Protein AF-A0A3M3YAR7-F1 (afdb_monomer)

Nearest PDB structures (foldseek):
  6g26-assembly1_D  TM=7.952E-01  e=5.381E-01  Burkholderia pseudomallei K96243

InterPro domains:
  IPR031807 HicB-like antitoxin of toxin-antitoxin system [PF15919] (1-56)
  IPR035069 Antitoxin HicB/UPF0150 [SSF143100] (1-28)

Radius of gyration: 13.89 Å; Cα contacts (8 Å, |Δi|>4): 24; chains: 1; bounding box: 33×19×36 Å

Foldseek 3Di:
DVVVQVVLVVVLQVCLVVVHDDDDDDDVVVVCPDPVQPPHDDDDDDDDSVVSVPPPPD

pLDDT: mean 90.01, std 12.45, range [42.03, 97.44]

Structure (mmCIF, N/CA/C/O backbone):
data_AF-A0A3M3YAR7-F1
#
_entry.id   AF-A0A3M3YAR7-F1
#
loop_
_atom_site.group_PDB
_atom_site.id
_atom_site.type_symbol
_atom_site.label_atom_id
_atom_site.label_alt_id
_atom_site.label_comp_id
_atom_site.label_asym_id
_atom_site.label_entity_id
_atom_site.label_seq_id
_atom_site.pdbx_PDB_ins_code
_atom_site.Cartn_x
_atom_site.Cartn_y
_atom_site.Cartn_z
_atom_site.occupancy
_atom_site.B_iso_or_equiv
_atom_site.auth_seq_id
_atom_site.auth_comp_id
_atom_site.auth_asym_id
_atom_site.auth_atom_id
_atom_site.pdbx_PDB_model_num
ATOM 1 N N . MET A 1 1 ? 12.609 -7.116 0.593 1.00 77.25 1 MET A N 1
ATOM 2 C CA . MET A 1 1 ? 11.159 -7.017 0.879 1.00 77.25 1 MET A CA 1
ATOM 3 C C . MET A 1 1 ? 10.850 -6.594 2.312 1.00 77.25 1 MET A C 1
ATOM 5 O O . ME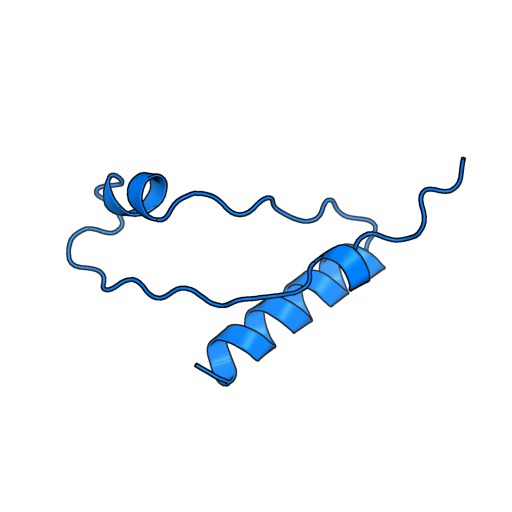T A 1 1 ? 9.843 -5.928 2.484 1.00 77.25 1 MET A O 1
ATOM 9 N N . ALA A 1 2 ? 11.699 -6.895 3.309 1.00 87.44 2 ALA A N 1
ATOM 10 C CA . ALA A 1 2 ? 11.501 -6.444 4.697 1.00 87.44 2 ALA A CA 1
ATOM 11 C C . ALA A 1 2 ? 11.331 -4.915 4.823 1.00 87.44 2 ALA A C 1
ATOM 13 O O . ALA A 1 2 ? 10.295 -4.467 5.288 1.00 87.44 2 ALA A O 1
ATOM 14 N N . MET A 1 3 ? 12.251 -4.126 4.252 1.00 95.12 3 MET A N 1
ATOM 15 C CA . MET A 1 3 ? 12.169 -2.655 4.301 1.00 95.12 3 MET A CA 1
ATOM 16 C C . MET A 1 3 ? 10.870 -2.083 3.703 1.00 95.12 3 MET A C 1
ATOM 18 O O . MET A 1 3 ? 10.306 -1.137 4.235 1.00 95.12 3 MET A O 1
ATOM 22 N N . ALA A 1 4 ? 10.383 -2.654 2.593 1.00 95.06 4 ALA A N 1
ATOM 23 C CA . ALA A 1 4 ? 9.145 -2.201 1.952 1.00 95.06 4 ALA A CA 1
ATOM 24 C C . ALA A 1 4 ? 7.918 -2.528 2.812 1.00 95.06 4 ALA A C 1
ATOM 26 O O . ALA A 1 4 ? 7.027 -1.698 2.944 1.00 95.06 4 ALA A O 1
ATOM 27 N N . ARG A 1 5 ? 7.895 -3.719 3.424 1.00 95.69 5 ARG A N 1
ATOM 28 C CA . ARG A 1 5 ? 6.860 -4.111 4.384 1.00 95.69 5 ARG A CA 1
ATOM 29 C C . ARG A 1 5 ? 6.824 -3.157 5.575 1.00 95.69 5 ARG A C 1
ATOM 31 O O . ARG A 1 5 ? 5.767 -2.613 5.855 1.00 95.69 5 ARG A O 1
ATOM 38 N N . GLU A 1 6 ? 7.965 -2.944 6.226 1.00 96.50 6 GLU A N 1
ATOM 39 C CA . GLU A 1 6 ? 8.075 -2.095 7.420 1.00 96.50 6 GLU A CA 1
ATOM 40 C C . GLU A 1 6 ? 7.639 -0.657 7.131 1.00 96.50 6 GLU A C 1
ATOM 42 O O . GLU A 1 6 ? 6.886 -0.071 7.903 1.00 96.50 6 GLU A O 1
ATOM 47 N N . ALA A 1 7 ? 8.046 -0.105 5.983 1.00 97.06 7 ALA A N 1
ATOM 48 C CA . ALA A 1 7 ? 7.630 1.231 5.571 1.00 97.06 7 ALA A CA 1
ATOM 49 C C . ALA A 1 7 ? 6.110 1.333 5.359 1.00 97.06 7 ALA A C 1
ATOM 51 O O . ALA A 1 7 ? 5.502 2.324 5.762 1.00 97.06 7 ALA A O 1
ATOM 52 N N . ILE A 1 8 ? 5.487 0.319 4.744 1.00 96.12 8 ILE A N 1
ATOM 53 C CA . ILE A 1 8 ? 4.032 0.306 4.556 1.00 96.12 8 ILE A CA 1
ATOM 54 C C . ILE A 1 8 ? 3.327 0.163 5.910 1.00 96.12 8 ILE A C 1
ATOM 56 O O . ILE A 1 8 ? 2.431 0.946 6.201 1.00 96.12 8 ILE A O 1
ATOM 60 N N . GLU A 1 9 ? 3.738 -0.789 6.749 1.00 96.06 9 GLU A N 1
ATOM 61 C CA . GLU A 1 9 ? 3.135 -1.030 8.067 1.00 96.06 9 GLU A CA 1
ATOM 62 C C . GLU A 1 9 ? 3.240 0.205 8.980 1.00 96.06 9 GLU A C 1
ATOM 64 O O . GLU A 1 9 ? 2.239 0.590 9.582 1.00 96.06 9 GLU A O 1
ATOM 69 N N . GLY A 1 10 ? 4.394 0.883 9.009 1.00 96.12 10 GLY A N 1
ATOM 70 C CA . GLY A 1 10 ? 4.572 2.124 9.770 1.00 96.12 10 GLY A CA 1
ATOM 71 C C . GLY A 1 10 ? 3.734 3.288 9.234 1.00 96.12 10 GLY A C 1
ATOM 72 O O . GLY A 1 10 ? 3.188 4.070 10.006 1.00 96.12 10 GLY A O 1
ATOM 73 N N . HIS A 1 11 ? 3.559 3.394 7.912 1.00 96.56 11 HIS A N 1
ATOM 74 C CA . HIS A 1 11 ? 2.657 4.401 7.350 1.00 96.56 11 HIS A CA 1
ATOM 75 C C . HIS A 1 11 ? 1.190 4.132 7.717 1.00 96.56 11 HIS A C 1
ATOM 77 O O . HIS A 1 11 ? 0.463 5.063 8.063 1.00 96.56 11 HIS A O 1
ATOM 83 N N . LEU A 1 12 ? 0.755 2.869 7.669 1.00 96.25 12 LEU A N 1
ATOM 84 C CA . LEU A 1 12 ? -0.598 2.473 8.065 1.00 96.25 12 LEU A CA 1
ATOM 85 C C . LEU A 1 12 ? -0.869 2.733 9.554 1.00 96.25 12 LEU A C 1
ATOM 87 O O . LEU A 1 12 ? -1.991 3.095 9.905 1.00 96.25 12 LEU A O 1
ATOM 91 N N . GLU A 1 13 ? 0.144 2.584 10.409 1.00 95.62 13 GLU A N 1
ATOM 92 C CA . GLU A 1 13 ? 0.064 2.911 11.836 1.00 95.62 13 GLU A CA 1
ATOM 93 C C . GLU A 1 13 ? -0.186 4.407 12.058 1.00 95.62 13 GLU A C 1
ATOM 95 O O . GLU A 1 13 ? -1.172 4.758 12.702 1.00 95.62 13 GLU A O 1
ATOM 100 N N . ILE A 1 14 ? 0.600 5.279 11.417 1.00 96.00 14 ILE A N 1
ATOM 101 C CA . ILE A 1 14 ? 0.406 6.740 11.478 1.00 96.00 14 ILE A CA 1
ATOM 102 C C . ILE A 1 14 ? -1.004 7.126 11.010 1.00 96.00 14 ILE A C 1
ATOM 104 O O . ILE A 1 14 ? -1.701 7.886 11.678 1.00 96.00 14 ILE A O 1
ATOM 108 N N . LEU A 1 15 ? -1.470 6.565 9.886 1.00 95.50 15 LEU A N 1
ATOM 109 C CA . LEU A 1 15 ? -2.819 6.844 9.384 1.00 95.50 15 LEU A CA 1
ATOM 110 C C . LEU A 1 15 ? -3.908 6.423 10.380 1.00 95.50 15 LEU A C 1
ATOM 112 O O . LEU A 1 15 ? -4.902 7.134 10.529 1.00 95.50 15 LEU A O 1
ATOM 116 N N . ALA A 1 16 ? -3.735 5.284 11.052 1.00 93.56 16 ALA A N 1
ATOM 117 C CA . ALA A 1 16 ? -4.681 4.809 12.054 1.00 93.56 16 ALA A CA 1
ATOM 118 C C . ALA A 1 16 ? -4.686 5.693 13.312 1.00 93.56 16 ALA A C 1
ATOM 120 O O . ALA A 1 16 ? -5.764 5.995 13.830 1.00 93.56 16 ALA A O 1
ATOM 121 N N . GLU A 1 17 ? -3.512 6.127 13.778 1.00 93.88 17 GLU A N 1
ATOM 122 C CA . GLU A 1 17 ? -3.360 7.058 14.906 1.00 93.88 17 GLU A CA 1
ATOM 123 C C . GLU A 1 17 ? -4.018 8.413 14.618 1.00 93.88 17 GLU A C 1
ATOM 125 O O . GLU A 1 17 ? -4.742 8.944 15.465 1.00 93.88 17 GLU A O 1
ATOM 130 N N . ASP A 1 18 ? -3.863 8.912 13.392 1.00 94.12 18 ASP A N 1
ATOM 131 C CA . ASP A 1 18 ? -4.458 10.168 12.930 1.00 94.12 18 ASP A CA 1
ATOM 132 C C . ASP A 1 18 ? -5.966 10.054 12.624 1.00 94.12 18 ASP A C 1
ATOM 134 O O . ASP A 1 18 ? -6.611 11.042 12.262 1.00 94.12 18 ASP A O 1
ATOM 138 N N . GLY A 1 19 ? -6.554 8.853 12.721 1.00 91.94 19 GLY A N 1
ATOM 139 C CA . GLY A 1 19 ? -7.945 8.595 12.332 1.00 91.94 19 GLY A CA 1
ATOM 140 C C . GLY A 1 19 ? -8.212 8.797 10.835 1.00 91.94 19 GLY A C 1
ATOM 141 O O . GLY A 1 19 ? -9.360 8.990 10.423 1.00 91.94 19 GLY A O 1
ATOM 142 N N . SER A 1 20 ? -7.157 8.770 10.023 1.00 92.88 20 SER A N 1
ATOM 143 C CA . SER A 1 20 ? -7.214 8.930 8.575 1.00 92.88 20 SER A CA 1
ATOM 144 C C . SER A 1 20 ? -7.661 7.637 7.883 1.00 92.88 20 SER A C 1
ATOM 146 O O . SER A 1 20 ? -7.472 6.534 8.404 1.00 92.88 20 SER A O 1
ATOM 148 N N . PRO A 1 21 ? -8.274 7.730 6.690 1.00 91.50 21 PRO A N 1
ATOM 149 C CA . PRO A 1 21 ? -8.713 6.548 5.964 1.00 91.50 21 PRO A CA 1
ATOM 150 C C . PRO A 1 21 ? -7.520 5.705 5.500 1.00 91.50 21 PRO A C 1
ATOM 152 O O . PRO A 1 21 ? -6.586 6.205 4.876 1.00 91.50 21 PRO A O 1
ATOM 155 N N . ILE A 1 22 ? -7.601 4.398 5.745 1.00 93.25 22 ILE A N 1
ATOM 156 C CA . ILE A 1 22 ? -6.623 3.429 5.249 1.00 93.25 22 ILE A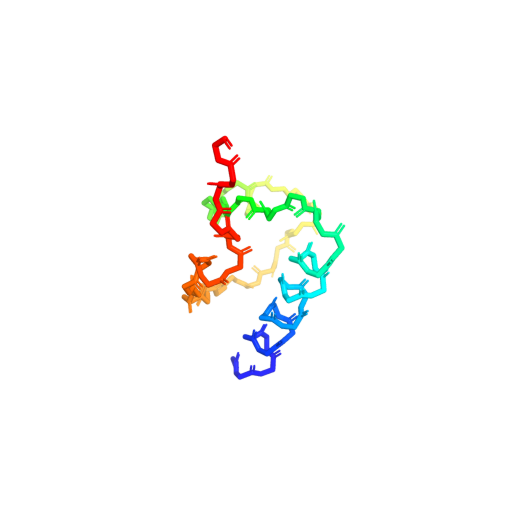 CA 1
ATOM 157 C C . ILE A 1 22 ? -6.804 3.252 3.731 1.00 93.25 22 ILE A C 1
ATOM 159 O O . ILE A 1 22 ? -7.927 2.990 3.282 1.00 93.25 22 ILE A O 1
ATOM 163 N N . PRO A 1 23 ? -5.736 3.389 2.919 1.00 92.75 23 PRO A N 1
ATOM 164 C CA . PRO A 1 23 ? -5.833 3.259 1.471 1.00 92.75 23 PRO A CA 1
ATOM 165 C C . PRO A 1 23 ? -6.206 1.834 1.049 1.00 92.75 23 PRO A C 1
ATOM 167 O O . PRO A 1 23 ? -5.783 0.845 1.646 1.00 92.75 23 PRO A O 1
ATOM 170 N N . ILE A 1 24 ? -6.985 1.729 -0.029 1.00 91.19 24 ILE A N 1
ATOM 171 C CA . ILE A 1 24 ? -7.415 0.448 -0.596 1.00 91.19 24 ILE A CA 1
ATOM 172 C C . ILE A 1 24 ? -6.401 0.006 -1.651 1.00 91.19 24 ILE A C 1
ATOM 174 O O . ILE A 1 24 ? -6.160 0.718 -2.628 1.00 91.19 24 ILE A O 1
ATOM 178 N N . ALA A 1 25 ? -5.839 -1.189 -1.471 1.00 93.31 25 ALA A N 1
ATOM 179 C CA . ALA A 1 25 ? -4.935 -1.788 -2.442 1.00 93.31 25 ALA A CA 1
ATOM 180 C C . ALA A 1 25 ? -5.640 -2.032 -3.788 1.00 93.31 25 ALA A C 1
ATOM 182 O O . ALA A 1 25 ? -6.790 -2.472 -3.844 1.00 93.31 25 ALA A O 1
ATOM 183 N N . GLN A 1 26 ? -4.923 -1.774 -4.879 1.00 93.81 26 GLN A N 1
ATOM 184 C CA . GLN A 1 26 ? -5.399 -1.983 -6.244 1.00 93.81 26 GLN A CA 1
ATOM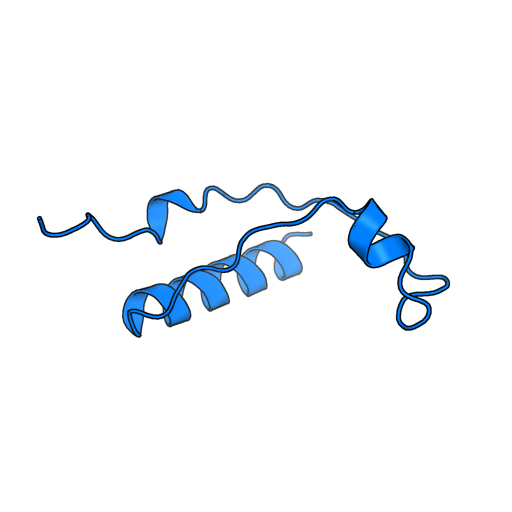 185 C C . GLN A 1 26 ? -4.653 -3.141 -6.909 1.00 93.81 26 GLN A C 1
ATOM 187 O O . GLN A 1 26 ? -3.592 -3.582 -6.464 1.00 93.81 26 GLN A O 1
ATOM 192 N N . LYS A 1 27 ? -5.208 -3.643 -8.015 1.00 95.44 27 LYS A N 1
ATOM 193 C CA . LYS A 1 27 ? -4.521 -4.638 -8.847 1.00 95.44 27 LYS A CA 1
ATOM 194 C C . LYS A 1 27 ? -3.256 -4.024 -9.448 1.00 95.44 27 LYS A C 1
ATOM 196 O O . LYS A 1 27 ? -3.300 -2.904 -9.947 1.00 95.44 27 LYS A O 1
ATOM 201 N N . VAL A 1 28 ? -2.176 -4.805 -9.528 1.00 94.94 28 VAL A N 1
ATOM 202 C CA . VAL A 1 28 ? -0.912 -4.390 -10.174 1.00 94.94 28 VAL A CA 1
ATOM 203 C C . VAL A 1 28 ? -1.139 -3.852 -11.589 1.00 94.94 28 VAL A C 1
ATOM 205 O O . VAL A 1 28 ? -0.501 -2.883 -11.979 1.00 94.94 28 VAL A O 1
ATOM 208 N N . THR A 1 29 ? -2.092 -4.415 -12.340 1.00 94.50 29 THR A N 1
ATOM 209 C CA . THR A 1 29 ? -2.419 -3.970 -13.704 1.00 94.50 29 THR A CA 1
ATOM 210 C C . THR A 1 29 ? -2.842 -2.506 -13.781 1.00 94.50 29 THR A C 1
ATOM 212 O O . THR A 1 29 ? -2.547 -1.865 -14.780 1.00 94.50 29 THR A O 1
ATOM 215 N N . VAL A 1 30 ? -3.496 -1.968 -12.744 1.00 95.69 30 VAL A N 1
ATOM 216 C CA . VAL A 1 30 ? -3.888 -0.548 -12.699 1.00 95.69 30 VAL A CA 1
ATOM 217 C C . VAL A 1 30 ? -2.647 0.341 -12.710 1.00 95.69 30 VAL A C 1
ATOM 219 O O . VAL A 1 30 ? -2.611 1.341 -13.417 1.00 95.69 30 VAL A O 1
ATOM 222 N N . HIS A 1 31 ? -1.609 -0.043 -11.968 1.00 94.06 31 HIS A N 1
ATOM 223 C CA . HIS A 1 31 ? -0.372 0.724 -11.902 1.00 94.06 31 HIS A CA 1
ATOM 224 C C . HIS A 1 31 ? 0.554 0.456 -13.094 1.00 94.06 31 HIS A C 1
ATOM 226 O O . HIS A 1 31 ? 1.159 1.386 -13.610 1.00 94.06 31 HIS A O 1
ATOM 232 N N . ALA A 1 32 ? 0.620 -0.786 -13.583 1.00 94.50 32 ALA A N 1
ATOM 233 C CA . ALA A 1 32 ? 1.431 -1.148 -14.747 1.00 94.50 32 ALA A CA 1
ATOM 234 C C . ALA A 1 32 ? 0.956 -0.484 -16.054 1.00 94.50 32 ALA A C 1
ATOM 236 O O . ALA A 1 32 ? 1.728 -0.378 -17.000 1.00 94.50 32 ALA A O 1
ATOM 237 N N . GLN A 1 33 ? -0.308 -0.055 -16.119 1.00 95.12 33 GLN A N 1
ATOM 238 C CA . GLN A 1 33 ? -0.858 0.703 -17.245 1.00 95.12 33 GLN A CA 1
ATOM 239 C C . GLN A 1 33 ? -0.575 2.212 -17.163 1.00 95.12 33 GLN A C 1
ATOM 241 O O . GLN A 1 33 ? -0.868 2.917 -18.126 1.00 95.12 33 GLN A O 1
ATOM 246 N N . ASN A 1 34 ? -0.032 2.721 -16.051 1.00 96.00 34 ASN A N 1
ATOM 247 C CA . ASN A 1 34 ? 0.340 4.128 -15.934 1.00 96.00 34 ASN A CA 1
ATOM 248 C C . ASN A 1 34 ? 1.713 4.373 -16.600 1.00 96.00 34 ASN A C 1
ATOM 250 O O . ASN A 1 34 ? 2.698 3.783 -16.145 1.00 96.00 34 ASN A O 1
ATOM 254 N N . PRO A 1 35 ? 1.810 5.256 -17.617 1.00 96.50 35 PRO A N 1
ATOM 255 C CA . PRO A 1 35 ? 3.078 5.604 -18.261 1.00 96.50 35 PRO A CA 1
ATOM 256 C C . PRO A 1 35 ? 4.159 6.117 -17.298 1.00 96.50 35 PRO A C 1
ATOM 258 O O . PRO A 1 35 ? 5.339 5.890 -17.544 1.00 96.50 35 PRO A O 1
ATOM 261 N N . ASP A 1 36 ? 3.780 6.735 -16.173 1.00 97.44 36 ASP A N 1
ATOM 262 C CA . ASP A 1 36 ? 4.739 7.218 -15.163 1.00 97.44 36 ASP A CA 1
ATOM 263 C C . ASP A 1 36 ? 5.558 6.085 -14.515 1.00 97.44 36 ASP A C 1
ATOM 265 O O . ASP A 1 36 ? 6.604 6.333 -13.914 1.00 97.44 36 ASP A O 1
ATOM 269 N N . PHE A 1 37 ? 5.085 4.838 -14.619 1.00 95.69 37 PHE A N 1
ATOM 270 C CA . PHE A 1 37 ? 5.738 3.645 -14.076 1.00 95.69 37 PHE A CA 1
ATOM 271 C C . PHE A 1 37 ? 6.239 2.693 -15.176 1.00 95.69 37 PHE A C 1
ATOM 273 O O . PHE A 1 37 ? 6.440 1.498 -14.927 1.00 95.69 37 PHE A O 1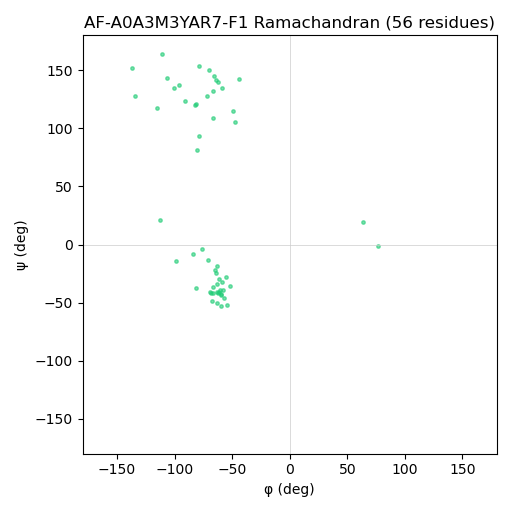
ATOM 280 N N . GLU A 1 38 ? 6.429 3.191 -16.402 1.00 95.81 38 GLU A N 1
ATOM 281 C CA . GLU A 1 38 ? 6.963 2.396 -17.508 1.00 95.81 38 GLU A CA 1
ATOM 282 C C . GLU A 1 38 ? 8.361 1.843 -17.173 1.00 95.81 38 GLU A C 1
ATOM 284 O O . GLU A 1 38 ? 9.230 2.528 -16.635 1.00 95.81 38 GLU A O 1
ATOM 289 N N . GLY A 1 39 ? 8.579 0.557 -17.463 1.00 94.50 39 GLY A N 1
ATOM 290 C CA . GLY A 1 39 ? 9.843 -0.129 -17.178 1.00 94.50 39 GLY A CA 1
ATOM 291 C C . GLY A 1 39 ? 10.064 -0.510 -15.707 1.00 94.50 39 GLY A C 1
ATOM 292 O O . GLY A 1 39 ? 11.069 -1.155 -15.396 1.00 94.50 39 GLY A O 1
ATOM 293 N N . CYS A 1 40 ? 9.145 -0.179 -14.793 1.00 95.50 40 CYS A N 1
ATOM 294 C CA . CYS A 1 40 ? 9.241 -0.607 -13.399 1.00 95.50 40 CYS A CA 1
ATOM 295 C C . CYS A 1 40 ? 9.003 -2.119 -13.224 1.00 95.50 40 CYS A C 1
ATOM 297 O O . CYS A 1 40 ? 8.226 -2.752 -13.939 1.00 95.50 40 CYS A O 1
ATOM 299 N N . THR A 1 41 ? 9.642 -2.694 -12.200 1.00 94.88 41 THR A N 1
ATOM 300 C CA . THR A 1 41 ? 9.377 -4.066 -11.739 1.00 94.88 41 THR A CA 1
ATOM 301 C C . THR A 1 41 ? 8.404 -4.046 -10.568 1.00 94.88 41 THR A C 1
ATOM 303 O O . THR A 1 41 ? 8.553 -3.248 -9.644 1.00 94.88 41 THR A O 1
ATOM 306 N N . TRP A 1 42 ? 7.436 -4.960 -10.583 1.00 94.19 42 TRP A N 1
ATOM 307 C CA . TRP A 1 42 ? 6.385 -5.047 -9.574 1.00 94.19 42 TRP A CA 1
ATOM 308 C C . TRP A 1 42 ? 6.595 -6.234 -8.636 1.00 94.19 42 TRP A C 1
ATOM 310 O O . TRP A 1 42 ? 6.998 -7.317 -9.057 1.00 94.19 42 TRP A O 1
ATOM 320 N N . ALA A 1 43 ? 6.262 -6.034 -7.364 1.00 93.81 43 ALA A N 1
ATOM 321 C CA . ALA A 1 43 ? 6.185 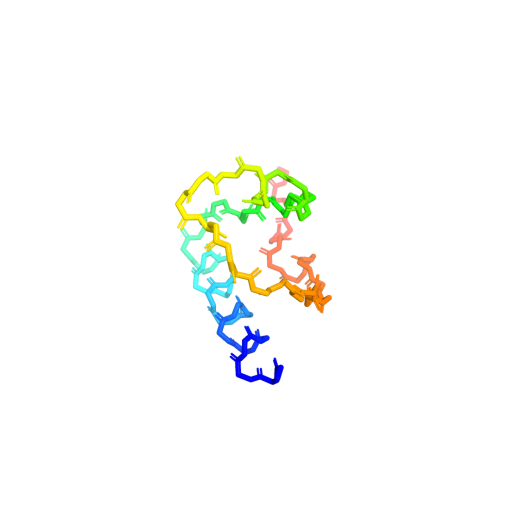-7.080 -6.354 1.00 93.81 43 ALA A CA 1
ATOM 322 C C . ALA A 1 43 ? 4.931 -6.866 -5.500 1.00 93.81 43 ALA A C 1
ATOM 324 O O . ALA A 1 43 ? 4.470 -5.738 -5.332 1.00 93.81 43 ALA A O 1
ATOM 325 N N . LEU A 1 44 ? 4.387 -7.954 -4.959 1.00 94.56 44 LEU A N 1
ATOM 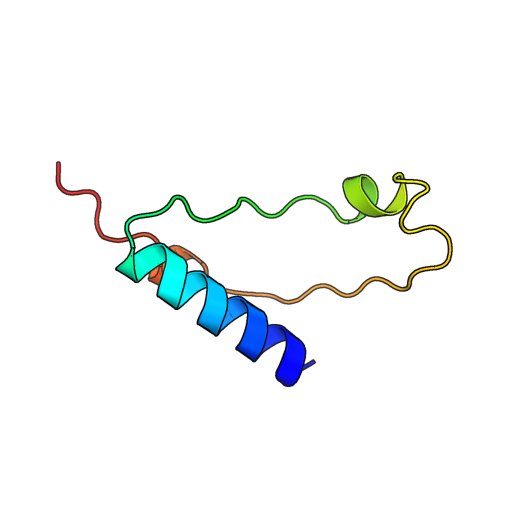326 C CA . LEU A 1 44 ? 3.270 -7.911 -4.022 1.00 94.56 44 LEU A CA 1
AT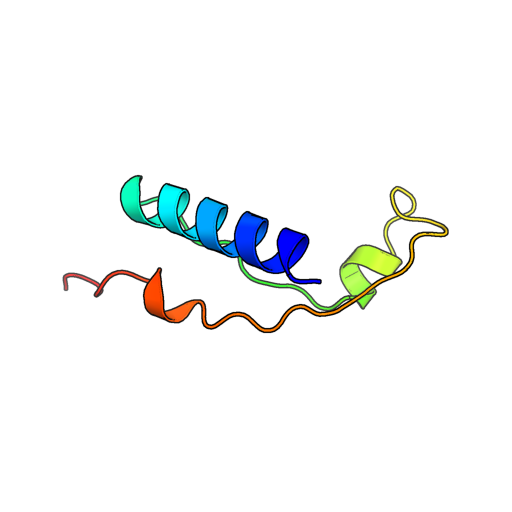OM 327 C C . LEU A 1 44 ? 3.798 -8.073 -2.598 1.00 94.56 44 LEU A C 1
ATOM 329 O O . LEU A 1 44 ? 4.620 -8.951 -2.330 1.00 94.56 44 LEU A O 1
ATOM 333 N N . VAL A 1 45 ? 3.302 -7.237 -1.690 1.00 93.94 45 VAL A N 1
ATOM 334 C CA . VAL A 1 45 ? 3.559 -7.349 -0.254 1.00 93.94 45 VAL A CA 1
ATOM 335 C C . VAL A 1 45 ? 2.230 -7.644 0.421 1.00 93.94 45 VAL A C 1
ATOM 337 O O . VAL A 1 45 ? 1.300 -6.850 0.331 1.00 93.94 45 VAL A O 1
ATOM 340 N N . ASP A 1 46 ? 2.138 -8.805 1.061 1.00 93.56 46 ASP A N 1
ATOM 341 C CA . ASP A 1 46 ? 0.936 -9.225 1.778 1.00 93.56 46 ASP A CA 1
ATOM 342 C C . ASP A 1 46 ? 0.909 -8.607 3.181 1.00 93.56 46 ASP A C 1
ATOM 344 O O . ASP A 1 46 ? 1.848 -8.820 3.958 1.00 93.56 46 ASP A O 1
ATOM 348 N N . ILE A 1 47 ? -0.116 -7.810 3.486 1.00 92.19 47 ILE A N 1
ATOM 349 C CA . ILE A 1 47 ? -0.259 -7.049 4.734 1.00 92.19 47 ILE A CA 1
ATOM 350 C C . ILE A 1 47 ? -1.685 -7.217 5.250 1.00 92.19 47 ILE A C 1
ATOM 352 O O . ILE A 1 47 ? -2.656 -6.940 4.548 1.00 92.19 47 ILE A O 1
ATOM 356 N N . ASP A 1 48 ? -1.804 -7.614 6.515 1.00 91.38 48 ASP A N 1
ATOM 357 C CA . ASP A 1 48 ? -3.084 -7.664 7.212 1.00 91.38 48 ASP A CA 1
ATOM 358 C C . ASP A 1 48 ? -3.500 -6.258 7.664 1.00 91.38 48 ASP A C 1
ATOM 360 O O . ASP A 1 48 ? -3.128 -5.783 8.740 1.00 91.38 48 ASP A O 1
ATOM 364 N N . VAL A 1 49 ? -4.286 -5.590 6.818 1.00 91.38 49 VAL A N 1
ATOM 365 C CA . VAL A 1 49 ? -4.763 -4.224 7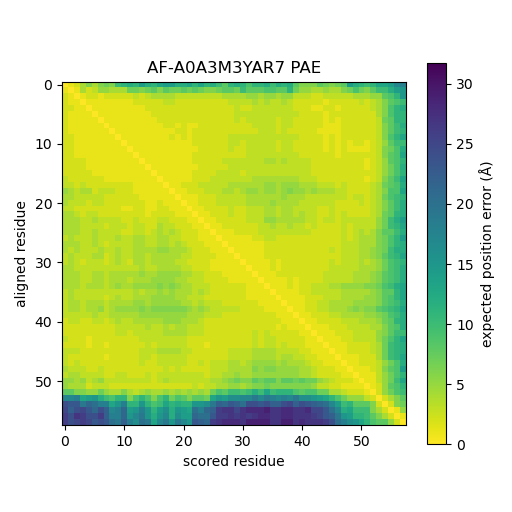.067 1.00 91.38 49 VAL A CA 1
ATOM 366 C C . VAL A 1 49 ? -5.814 -4.135 8.179 1.00 91.38 49 VAL A C 1
ATOM 368 O O . VAL A 1 49 ? -6.084 -3.040 8.674 1.00 91.38 49 VAL A O 1
ATOM 371 N N . THR A 1 50 ? -6.398 -5.259 8.617 1.00 89.94 50 THR A N 1
ATOM 372 C CA . THR A 1 50 ? -7.481 -5.256 9.619 1.00 89.94 50 THR A CA 1
ATOM 373 C C . THR A 1 50 ? -7.027 -4.721 10.975 1.00 89.94 50 THR A C 1
ATOM 375 O O . THR A 1 50 ? -7.831 -4.153 11.713 1.00 89.94 50 THR A O 1
ATOM 378 N N . LYS A 1 51 ? -5.725 -4.812 11.265 1.00 87.94 51 LYS A N 1
ATOM 379 C CA . LYS A 1 51 ? -5.084 -4.273 12.473 1.00 87.94 51 LYS A CA 1
ATOM 380 C C . LYS A 1 51 ? -5.210 -2.752 12.597 1.00 87.94 51 LYS A C 1
ATOM 382 O O . LYS A 1 51 ? -5.259 -2.241 13.710 1.00 87.94 51 LYS A O 1
ATOM 387 N N . TYR A 1 52 ? -5.288 -2.055 11.465 1.00 89.44 52 TYR A N 1
ATOM 388 C CA . TYR A 1 52 ? -5.318 -0.590 11.385 1.00 89.44 52 TYR A CA 1
ATOM 389 C C . TYR A 1 52 ? -6.736 -0.040 11.220 1.00 89.44 52 TYR A C 1
ATOM 391 O O . TYR A 1 52 ? -6.995 1.144 11.418 1.00 89.44 52 TYR A O 1
ATOM 399 N N . MET A 1 53 ? -7.690 -0.907 10.882 1.00 81.62 53 MET A N 1
ATOM 400 C CA . MET A 1 53 ? -9.100 -0.558 10.803 1.00 81.62 53 MET A CA 1
ATOM 401 C C . MET A 1 53 ? -9.675 -0.572 12.220 1.00 81.62 53 MET A C 1
ATOM 403 O O . MET A 1 53 ? -10.263 -1.565 12.655 1.00 81.62 53 MET A O 1
ATOM 407 N N . GLY A 1 54 ? -9.456 0.518 12.964 1.00 70.44 54 GLY A N 1
ATOM 408 C CA . GLY A 1 54 ? -9.957 0.680 14.329 1.00 70.44 54 GLY A CA 1
ATOM 409 C C . GLY A 1 54 ? -11.417 0.232 14.453 1.00 70.44 54 GLY A C 1
ATOM 410 O O . GLY A 1 54 ? -12.212 0.425 13.528 1.00 70.44 54 GLY A O 1
ATOM 411 N N . LYS A 1 55 ? -11.785 -0.403 15.581 1.00 54.91 55 LYS A N 1
ATOM 412 C CA . LYS A 1 55 ? -13.166 -0.861 15.814 1.00 54.91 55 LYS A CA 1
ATOM 413 C C . LYS A 1 55 ? -14.110 0.296 15.502 1.00 54.91 55 LYS A C 1
ATOM 415 O O . LYS A 1 55 ? -14.069 1.304 16.206 1.00 54.91 55 LYS A O 1
ATOM 420 N N . ARG A 1 56 ? -14.951 0.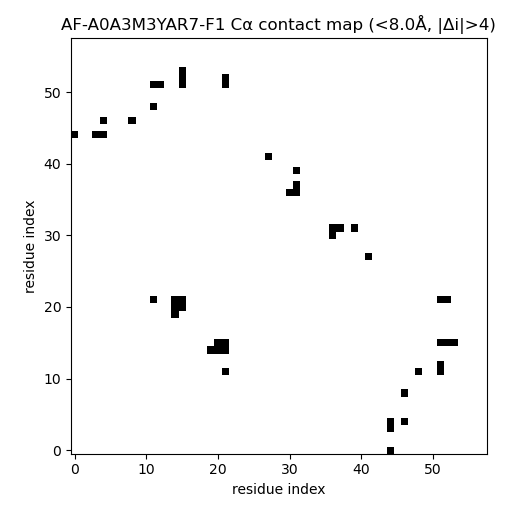144 14.469 1.00 49.69 56 ARG A N 1
ATOM 421 C CA . ARG A 1 56 ? -16.068 1.056 14.196 1.00 49.69 56 ARG A CA 1
ATOM 422 C C . ARG A 1 56 ? -16.804 1.264 15.517 1.00 49.69 56 ARG A C 1
ATOM 424 O O . ARG A 1 56 ? -17.479 0.347 15.983 1.00 49.69 56 ARG A O 1
ATOM 431 N N . LYS A 1 57 ? -16.641 2.431 16.142 1.00 42.03 57 LYS A N 1
ATOM 432 C CA . LYS A 1 57 ? -17.562 2.853 17.193 1.00 42.03 57 LYS A CA 1
ATOM 433 C C . LYS A 1 57 ? -18.886 3.078 16.472 1.00 42.03 57 LYS A C 1
ATOM 435 O O . LYS A 1 57 ? -18.966 3.930 15.591 1.00 42.03 57 LYS A O 1
ATOM 440 N N . SER A 1 58 ? -19.832 2.178 16.736 1.00 44.19 58 SER A N 1
ATOM 441 C CA . SER A 1 58 ? -21.233 2.357 16.367 1.00 44.19 58 SER A CA 1
ATOM 442 C C . SER A 1 58 ? -21.819 3.564 17.081 1.00 44.19 58 SER A C 1
ATOM 444 O O . SER A 1 58 ? -21.297 3.916 18.163 1.00 44.19 58 SER A O 1
#

Organism: NCBI:txid251706

Secondary structure (DSSP, 8-state):
-HHHHHHHHHHHHHHHHTTPPPPPP--HHHHHT-GGGTT---------GGGTS-----

Solvent-accessible surface area (backbone atoms only — not comparable to full-atom values): 3984 Å² total; per-residue (Å²): 111,66,70,62,50,51,54,50,54,54,51,45,48,53,32,38,75,70,70,45,84,80,83,80,88,74,61,66,66,68,54,65,70,35,75,95,45,64,92,64,86,87,82,90,81,92,73,81,62,69,81,47,58,66,80,79,80,125

Sequence (58 aa):
MAMAREAIEGHLEILAEDGSPIPIAQKVTVHAQNPDFEGCTWALVDIDVTKYMGKRKS

Mean predicted aligned error: 4.49 Å